Protein AF-A0A2G0E7H8-F1 (afdb_monomer_lite)

Organism: Enterococcus faecium (NCBI:txid1352)

Structure (mmCIF, N/CA/C/O backbone):
data_AF-A0A2G0E7H8-F1
#
_entry.id   AF-A0A2G0E7H8-F1
#
loop_
_atom_site.group_PDB
_atom_site.id
_atom_site.type_symbol
_atom_site.label_atom_id
_atom_site.label_alt_id
_atom_site.label_comp_id
_atom_site.label_asym_id
_atom_site.label_entity_id
_atom_site.label_seq_id
_atom_site.pdbx_PDB_ins_code
_atom_site.Cartn_x
_atom_site.Cartn_y
_atom_site.Cartn_z
_atom_site.occupancy
_atom_site.B_iso_or_equiv
_atom_site.auth_seq_id
_atom_site.auth_comp_id
_atom_site.auth_asym_id
_atom_site.auth_atom_id
_atom_site.pdbx_PDB_model_num
ATOM 1 N N . MET A 1 1 ? 47.948 -1.383 5.927 1.00 37.19 1 MET A N 1
ATOM 2 C CA . MET A 1 1 ? 46.655 -0.670 5.856 1.00 37.19 1 MET A CA 1
ATOM 3 C C . MET A 1 1 ? 45.606 -1.700 5.463 1.00 37.19 1 MET A C 1
ATOM 5 O O . MET A 1 1 ? 45.603 -2.128 4.318 1.00 37.19 1 MET A O 1
ATOM 9 N N . ILE A 1 2 ? 44.829 -2.211 6.418 1.00 35.06 2 ILE A N 1
ATOM 10 C CA . ILE A 1 2 ? 43.788 -3.214 6.150 1.00 35.06 2 ILE A CA 1
ATOM 11 C C . ILE A 1 2 ? 42.484 -2.437 5.964 1.00 35.06 2 ILE A C 1
ATOM 13 O O . ILE A 1 2 ? 42.034 -1.771 6.894 1.00 35.06 2 ILE A O 1
ATOM 17 N N . LYS A 1 3 ? 41.913 -2.461 4.755 1.00 39.84 3 LYS A N 1
ATOM 18 C CA . LYS A 1 3 ? 40.546 -1.985 4.521 1.00 39.84 3 LYS A CA 1
ATOM 19 C C . LYS A 1 3 ? 39.605 -3.080 5.017 1.00 39.84 3 LYS A C 1
ATOM 21 O O . LYS A 1 3 ? 39.455 -4.097 4.351 1.00 39.84 3 LYS A O 1
ATOM 26 N N . GLY A 1 4 ? 39.038 -2.901 6.206 1.00 33.88 4 GLY A N 1
ATOM 27 C CA . GLY A 1 4 ? 37.924 -3.721 6.667 1.00 33.88 4 GLY A CA 1
ATOM 28 C C . GLY A 1 4 ? 36.654 -3.258 5.964 1.00 33.88 4 GLY A C 1
ATOM 29 O O . GLY A 1 4 ? 36.232 -2.120 6.155 1.00 33.88 4 GLY A O 1
ATOM 30 N N . THR A 1 5 ? 36.070 -4.107 5.127 1.00 46.62 5 THR A N 1
ATOM 31 C CA . THR A 1 5 ? 34.716 -3.900 4.613 1.00 46.62 5 THR A CA 1
ATOM 32 C C . THR A 1 5 ? 33.765 -4.208 5.764 1.00 46.62 5 THR A C 1
ATOM 34 O O . THR A 1 5 ? 33.624 -5.361 6.164 1.00 46.62 5 THR A O 1
ATOM 37 N N . ALA A 1 6 ? 33.178 -3.176 6.364 1.00 37.66 6 ALA A N 1
ATOM 38 C CA . ALA A 1 6 ? 32.101 -3.362 7.323 1.00 37.66 6 ALA A CA 1
ATOM 39 C C . ALA A 1 6 ? 30.827 -3.678 6.532 1.00 37.66 6 ALA A C 1
ATOM 41 O O . ALA A 1 6 ? 30.190 -2.776 5.992 1.00 37.66 6 ALA A O 1
ATOM 42 N N . GLU A 1 7 ? 30.463 -4.956 6.443 1.00 43.53 7 GLU A N 1
ATOM 43 C CA . GLU A 1 7 ? 29.083 -5.333 6.145 1.00 43.53 7 GLU A CA 1
ATOM 44 C C . GLU A 1 7 ? 28.250 -4.975 7.375 1.00 43.53 7 GLU A C 1
ATOM 46 O O . GLU A 1 7 ? 28.186 -5.715 8.357 1.00 43.53 7 GLU A O 1
ATOM 51 N N . THR A 1 8 ? 27.662 -3.780 7.364 1.00 36.72 8 THR A N 1
ATOM 52 C CA . THR A 1 8 ? 26.664 -3.436 8.368 1.00 36.72 8 THR A CA 1
ATOM 53 C C . THR A 1 8 ? 25.399 -4.214 8.010 1.00 36.72 8 THR A C 1
ATOM 55 O O . THR A 1 8 ? 24.767 -3.962 6.984 1.00 36.72 8 THR A O 1
ATOM 58 N N . LYS A 1 9 ? 25.038 -5.219 8.815 1.00 35.62 9 LYS A N 1
ATOM 59 C CA . LYS A 1 9 ? 23.675 -5.754 8.785 1.00 35.62 9 LYS A CA 1
ATOM 60 C C . LYS A 1 9 ? 22.775 -4.628 9.276 1.00 35.62 9 LYS A C 1
ATOM 62 O O . LYS A 1 9 ? 22.727 -4.342 10.471 1.00 35.62 9 LYS A O 1
ATOM 67 N N . VAL A 1 10 ? 22.123 -3.938 8.345 1.00 39.44 10 VAL A N 1
ATOM 68 C CA . VAL A 1 10 ? 21.072 -2.986 8.687 1.00 39.44 10 VAL A CA 1
ATOM 69 C C . VAL A 1 10 ? 19.936 -3.811 9.282 1.00 39.44 10 VAL A C 1
ATOM 71 O O . VAL A 1 10 ? 19.206 -4.481 8.560 1.00 39.44 10 VAL A O 1
ATOM 74 N N . ASN A 1 11 ? 19.809 -3.794 10.607 1.00 38.06 11 ASN A N 1
ATOM 75 C CA . ASN A 1 11 ? 18.591 -4.245 11.267 1.00 38.06 11 ASN A CA 1
ATOM 76 C C . ASN A 1 11 ? 17.516 -3.198 10.955 1.00 38.06 11 ASN A C 1
ATOM 78 O O . ASN A 1 11 ? 17.392 -2.197 11.665 1.00 38.06 11 ASN A O 1
ATOM 82 N N . VAL A 1 12 ? 16.810 -3.378 9.838 1.00 44.56 12 VAL A N 1
ATOM 83 C CA . VAL A 1 12 ? 15.629 -2.577 9.513 1.00 44.56 12 VAL A CA 1
ATOM 84 C C . VAL A 1 12 ? 14.572 -2.909 10.561 1.00 44.56 12 VAL A C 1
ATOM 86 O O . VAL A 1 12 ? 14.302 -4.083 10.785 1.00 44.56 12 VAL A O 1
ATOM 89 N N . ARG A 1 13 ? 14.046 -1.882 11.237 1.00 49.66 13 ARG A N 1
ATOM 90 C CA . ARG A 1 13 ? 12.839 -1.986 12.061 1.00 49.66 13 ARG A CA 1
ATOM 91 C C . ARG A 1 13 ? 11.673 -1.509 11.209 1.00 49.66 13 ARG A C 1
ATOM 93 O O . ARG A 1 13 ? 11.564 -0.310 10.953 1.00 49.66 13 ARG A O 1
ATOM 100 N N . TRP A 1 14 ? 10.890 -2.444 10.706 1.00 54.66 14 TRP A N 1
ATOM 101 C CA . TRP A 1 14 ? 9.783 -2.232 9.786 1.00 54.66 14 TRP A CA 1
ATOM 102 C C . TRP A 1 14 ? 8.553 -1.649 10.483 1.00 54.66 14 TRP A C 1
ATOM 104 O O . TRP A 1 14 ? 7.799 -0.921 9.836 1.00 54.66 14 TRP A O 1
ATOM 114 N N . GLY A 1 15 ? 8.375 -1.898 11.788 1.00 67.00 15 GLY A N 1
ATOM 115 C CA . GLY A 1 15 ? 7.164 -1.485 12.505 1.00 67.00 15 GLY A CA 1
ATOM 116 C C . GLY A 1 15 ? 5.893 -1.992 11.809 1.00 67.00 15 GLY A C 1
ATOM 117 O O . GLY A 1 15 ? 5.925 -3.021 11.136 1.00 67.00 15 GLY A O 1
ATOM 118 N N . ASP A 1 16 ? 4.792 -1.245 11.915 1.00 80.31 16 ASP A N 1
ATOM 119 C CA . ASP A 1 16 ? 3.538 -1.584 11.232 1.00 80.31 16 ASP A CA 1
ATOM 120 C C . ASP A 1 16 ? 3.590 -1.134 9.765 1.00 80.31 16 ASP A C 1
ATOM 122 O O . ASP A 1 16 ? 3.204 -0.018 9.405 1.00 80.31 16 ASP A O 1
ATOM 126 N N . THR A 1 17 ? 4.111 -2.009 8.909 1.00 86.38 17 THR A N 1
ATOM 127 C CA . THR A 1 17 ? 4.290 -1.755 7.475 1.00 86.38 17 THR A CA 1
ATOM 128 C C . THR A 1 17 ? 3.751 -2.928 6.673 1.00 86.38 17 THR A C 1
ATOM 130 O O . THR A 1 17 ? 4.143 -4.067 6.906 1.00 86.38 17 THR A O 1
ATOM 133 N N . PHE A 1 18 ? 2.915 -2.678 5.665 1.00 87.19 18 PHE A N 1
ATOM 134 C CA . PHE A 1 18 ? 2.654 -3.703 4.649 1.00 87.19 18 PHE A CA 1
ATOM 135 C C . PHE A 1 18 ? 3.599 -3.524 3.460 1.00 87.19 18 PHE A C 1
ATOM 137 O O . PHE A 1 18 ? 3.805 -2.409 2.970 1.00 87.19 18 PHE A O 1
ATOM 144 N N . LEU A 1 19 ? 4.196 -4.631 3.018 1.00 88.75 19 LEU A N 1
ATOM 145 C CA . LEU A 1 19 ? 5.161 -4.691 1.927 1.00 88.75 19 LEU A CA 1
ATOM 146 C C . LEU A 1 19 ? 4.554 -5.463 0.754 1.00 88.75 19 LEU A C 1
ATOM 148 O O . LEU A 1 19 ? 4.156 -6.623 0.868 1.00 88.75 19 LEU A O 1
ATOM 152 N N . LEU A 1 20 ? 4.545 -4.826 -0.409 1.00 89.75 20 LEU A N 1
ATOM 153 C CA . LEU A 1 20 ? 4.202 -5.465 -1.671 1.00 89.75 20 LEU A CA 1
ATOM 154 C C . LEU A 1 20 ? 5.499 -5.712 -2.433 1.00 89.75 20 LEU A C 1
ATOM 156 O O . LEU A 1 20 ? 6.334 -4.813 -2.544 1.00 89.75 20 LEU A O 1
ATOM 160 N N . LYS A 1 21 ? 5.691 -6.929 -2.944 1.00 89.25 21 LYS A N 1
ATOM 161 C CA . LYS A 1 21 ? 6.880 -7.288 -3.716 1.00 89.25 21 LYS A CA 1
ATOM 162 C C . LYS A 1 21 ? 6.623 -7.231 -5.218 1.00 89.25 21 LYS A C 1
ATOM 164 O O . LYS A 1 21 ? 5.537 -7.550 -5.708 1.00 89.25 21 LYS A O 1
ATOM 169 N N . ALA A 1 22 ? 7.660 -6.838 -5.939 1.00 89.19 22 ALA A N 1
ATOM 170 C CA . ALA A 1 22 ? 7.756 -6.881 -7.386 1.00 89.19 22 ALA A CA 1
ATOM 171 C C . ALA A 1 22 ? 7.900 -8.328 -7.880 1.00 89.19 22 ALA A C 1
ATOM 173 O O . ALA A 1 22 ? 8.166 -9.251 -7.103 1.00 89.19 22 ALA A O 1
ATOM 174 N N . HIS A 1 23 ? 7.775 -8.522 -9.193 1.00 86.12 23 HIS A N 1
ATOM 175 C CA . HIS A 1 23 ? 7.799 -9.843 -9.828 1.00 86.12 23 HIS A CA 1
ATOM 176 C C . HIS A 1 23 ? 9.102 -10.630 -9.575 1.00 86.12 23 HIS A C 1
ATOM 178 O O . HIS A 1 23 ? 9.146 -11.846 -9.748 1.00 86.12 23 HIS A O 1
ATOM 184 N N . ASN A 1 24 ? 10.179 -9.936 -9.201 1.00 85.75 24 ASN A N 1
ATOM 185 C CA . ASN A 1 24 ? 11.512 -10.472 -8.929 1.00 85.75 24 ASN A CA 1
ATOM 186 C C . ASN A 1 24 ? 11.822 -10.592 -7.419 1.00 85.75 24 ASN A C 1
ATOM 188 O O . ASN A 1 24 ? 12.966 -10.849 -7.050 1.00 85.75 24 ASN A O 1
ATOM 192 N N . GLY A 1 25 ? 10.829 -10.384 -6.546 1.00 83.81 25 GLY A N 1
ATOM 193 C CA . GLY A 1 25 ? 10.983 -10.434 -5.088 1.00 83.81 25 GLY A CA 1
ATOM 194 C C . GLY A 1 25 ? 11.555 -9.160 -4.453 1.00 83.81 25 GLY A C 1
ATOM 195 O O . GLY A 1 25 ? 11.695 -9.107 -3.233 1.00 83.81 25 GLY A O 1
ATOM 196 N N . GLN A 1 26 ? 11.863 -8.130 -5.245 1.00 88.06 26 GLN A N 1
ATOM 197 C CA . GLN A 1 26 ? 12.217 -6.796 -4.749 1.00 88.06 26 GLN A CA 1
ATOM 198 C C . GLN A 1 26 ? 10.970 -6.032 -4.283 1.00 88.06 26 GLN A C 1
ATOM 200 O O . GLN A 1 26 ? 9.864 -6.561 -4.296 1.00 88.06 26 GLN A O 1
ATOM 205 N N . SER A 1 27 ? 11.116 -4.781 -3.859 1.00 90.31 27 SER A N 1
ATOM 206 C CA . SER A 1 27 ? 9.990 -3.948 -3.439 1.00 90.31 27 SER A CA 1
ATOM 207 C C . SER A 1 27 ? 9.169 -3.436 -4.623 1.00 90.31 27 SER A C 1
ATOM 209 O O . SER A 1 27 ? 9.700 -2.824 -5.546 1.00 90.31 27 SER A O 1
ATOM 211 N N . ALA A 1 28 ? 7.853 -3.618 -4.542 1.00 91.12 28 ALA A N 1
ATOM 212 C CA . ALA A 1 28 ? 6.856 -2.920 -5.351 1.00 91.12 28 ALA A CA 1
ATOM 213 C C . ALA A 1 28 ? 6.150 -1.798 -4.566 1.00 91.12 28 ALA A C 1
ATOM 215 O O . ALA A 1 28 ? 5.176 -1.228 -5.056 1.00 91.12 28 ALA A O 1
ATOM 216 N N . GLY A 1 29 ? 6.636 -1.486 -3.362 1.00 92.19 29 GLY A N 1
ATOM 217 C CA . GLY A 1 29 ? 6.100 -0.470 -2.462 1.00 92.19 29 GLY A CA 1
ATOM 218 C C . GLY A 1 29 ? 5.989 -0.989 -1.029 1.00 92.19 29 GLY A C 1
ATOM 219 O O . GLY A 1 29 ? 5.487 -2.087 -0.792 1.00 92.19 29 GLY A O 1
ATOM 220 N N . ALA A 1 30 ? 6.437 -0.184 -0.066 1.00 92.38 30 ALA A N 1
ATOM 221 C CA . ALA A 1 30 ? 6.235 -0.437 1.357 1.00 92.38 30 ALA A CA 1
ATOM 222 C C . ALA A 1 30 ? 5.485 0.729 1.997 1.00 92.38 30 ALA A C 1
ATOM 224 O O . ALA A 1 30 ? 5.841 1.890 1.792 1.00 92.38 30 ALA A O 1
ATOM 225 N N . TYR A 1 31 ? 4.466 0.421 2.786 1.00 93.69 31 TYR A N 1
ATOM 226 C CA . TYR A 1 31 ? 3.502 1.397 3.274 1.00 93.69 31 TYR A CA 1
ATOM 227 C C . TYR A 1 31 ? 3.497 1.413 4.795 1.00 93.69 31 TYR A C 1
ATOM 229 O O . TYR A 1 31 ? 2.881 0.564 5.439 1.00 93.69 31 TYR A O 1
ATOM 237 N N . ALA A 1 32 ? 4.225 2.374 5.354 1.00 91.31 32 ALA A N 1
ATOM 238 C CA . ALA A 1 32 ? 4.483 2.458 6.783 1.00 91.31 32 ALA A CA 1
ATOM 239 C C . ALA A 1 32 ? 3.400 3.265 7.501 1.00 91.31 32 ALA A C 1
ATOM 241 O O . ALA A 1 32 ? 3.044 4.369 7.073 1.00 91.31 32 ALA A O 1
ATOM 242 N N . PHE A 1 33 ? 2.912 2.735 8.617 1.00 90.94 33 PHE A N 1
ATOM 243 C CA . PHE A 1 33 ? 1.985 3.422 9.503 1.00 90.94 33 PHE A CA 1
ATOM 244 C C . PHE A 1 33 ? 2.694 4.486 10.348 1.00 90.94 33 PHE A C 1
ATOM 246 O O . PHE A 1 33 ? 3.781 4.280 10.889 1.00 90.94 33 PHE A O 1
ATOM 253 N N . GLN A 1 34 ? 2.048 5.639 10.501 1.00 90.44 34 GLN A N 1
ATOM 254 C CA . GLN A 1 34 ? 2.486 6.718 11.378 1.00 90.44 34 GLN A CA 1
ATOM 255 C C . GLN A 1 34 ? 1.292 7.288 12.141 1.00 90.44 34 GLN A C 1
ATOM 257 O O . GLN A 1 34 ? 0.456 7.996 11.572 1.00 90.44 34 GLN A O 1
ATOM 262 N N . LEU A 1 35 ? 1.226 7.032 13.448 1.00 86.56 35 LEU A N 1
ATOM 263 C CA . LEU A 1 35 ? 0.246 7.678 14.317 1.00 86.56 35 LEU A CA 1
ATOM 264 C C . LEU A 1 35 ? 0.602 9.163 14.479 1.00 86.56 35 LEU A C 1
ATOM 266 O O . LEU A 1 35 ? 1.741 9.499 14.801 1.00 86.56 35 LEU A O 1
ATOM 270 N N . ARG A 1 36 ? -0.364 10.064 14.259 1.00 84.00 36 ARG A N 1
ATOM 271 C CA . ARG A 1 36 ? -0.128 11.516 14.355 1.00 84.00 36 ARG A CA 1
ATOM 272 C C . ARG A 1 36 ? -0.709 12.112 15.628 1.00 84.00 36 ARG A C 1
ATOM 274 O O . ARG A 1 36 ? 0.014 12.749 16.388 1.00 84.00 36 ARG A O 1
ATOM 281 N N . ASN A 1 37 ? -2.010 11.949 15.854 1.00 78.50 37 ASN A N 1
ATOM 282 C CA . ASN A 1 37 ? -2.685 12.431 17.058 1.00 78.50 37 ASN A CA 1
ATOM 283 C C . ASN A 1 37 ? -4.032 11.735 17.256 1.00 78.50 37 ASN A C 1
ATOM 285 O O . ASN A 1 37 ? -4.773 11.590 16.295 1.00 78.50 37 ASN A O 1
ATOM 289 N N . GLY A 1 38 ? -4.375 11.367 18.496 1.00 71.00 38 GLY A N 1
ATOM 290 C CA . GLY A 1 38 ? -5.698 10.851 18.882 1.00 71.00 38 GLY A CA 1
ATOM 291 C C . GLY A 1 38 ? -6.229 9.745 17.962 1.00 71.00 38 GLY A C 1
ATOM 292 O O . GLY A 1 38 ? -5.922 8.578 18.170 1.00 71.00 38 GLY A O 1
ATOM 293 N N . ASN A 1 39 ? -6.995 10.147 16.939 1.00 78.56 39 ASN A N 1
ATOM 294 C CA . ASN A 1 39 ? -7.651 9.266 15.970 1.00 78.56 39 ASN A CA 1
ATOM 295 C C . ASN A 1 39 ? -7.122 9.373 14.524 1.00 78.56 39 ASN A C 1
ATOM 297 O O . ASN A 1 39 ? -7.651 8.696 13.641 1.00 78.56 39 ASN A O 1
ATOM 301 N N . ASN A 1 40 ? -6.129 10.223 14.253 1.00 84.69 40 ASN A N 1
ATOM 302 C CA . ASN A 1 40 ? -5.555 10.377 12.919 1.00 84.69 40 ASN A CA 1
ATOM 303 C C . ASN A 1 40 ? -4.209 9.673 12.825 1.00 84.69 40 ASN A C 1
ATOM 305 O O . ASN A 1 40 ? -3.302 9.876 13.646 1.00 84.69 40 ASN A O 1
ATOM 309 N N . ALA A 1 41 ? -4.063 8.923 11.747 1.00 92.12 41 ALA A N 1
ATOM 310 C CA . ALA A 1 41 ? -2.821 8.307 11.352 1.00 92.12 41 ALA A CA 1
ATOM 311 C C . ALA A 1 41 ? -2.543 8.591 9.878 1.00 92.12 41 ALA A C 1
ATOM 313 O O . ALA A 1 41 ? -3.327 9.225 9.170 1.00 92.12 41 ALA A O 1
ATOM 314 N N . ARG A 1 42 ? -1.382 8.148 9.424 1.00 94.81 42 ARG A N 1
ATOM 315 C CA . ARG A 1 42 ? -0.937 8.298 8.052 1.00 94.81 42 ARG A CA 1
ATOM 316 C C . ARG A 1 42 ? -0.291 7.012 7.587 1.00 94.81 42 ARG A C 1
ATOM 318 O O . ARG A 1 42 ? 0.402 6.352 8.352 1.00 94.81 42 ARG A O 1
ATOM 325 N N . ILE A 1 43 ? -0.500 6.702 6.320 1.00 95.06 43 ILE A N 1
ATOM 326 C CA . ILE A 1 43 ? 0.238 5.676 5.600 1.00 95.06 43 ILE A CA 1
ATOM 327 C C . ILE A 1 43 ? 1.245 6.405 4.722 1.00 95.06 43 ILE A C 1
ATOM 329 O O . ILE A 1 43 ? 0.855 7.292 3.964 1.00 95.06 43 ILE A O 1
ATOM 333 N N . VAL A 1 44 ? 2.527 6.075 4.828 1.00 95.00 44 VAL A N 1
ATOM 334 C CA . VAL A 1 44 ? 3.592 6.690 4.026 1.00 95.00 44 VAL A CA 1
ATOM 335 C C . VAL A 1 44 ? 4.153 5.652 3.071 1.00 95.00 44 VAL A C 1
ATOM 337 O O . VAL A 1 44 ? 4.608 4.597 3.509 1.00 95.00 44 VAL A O 1
ATOM 340 N N . ALA A 1 45 ? 4.132 5.955 1.773 1.00 94.88 45 ALA A N 1
ATOM 341 C CA . ALA A 1 45 ? 4.767 5.109 0.776 1.00 94.88 45 ALA A CA 1
ATOM 342 C C . ALA A 1 45 ? 6.285 5.300 0.835 1.00 94.88 45 ALA A C 1
ATOM 344 O O . ALA A 1 45 ? 6.803 6.417 0.854 1.00 94.88 45 ALA A O 1
ATOM 345 N N . THR A 1 46 ? 7.008 4.193 0.868 1.00 91.88 46 THR A N 1
ATOM 346 C CA . THR A 1 46 ? 8.460 4.149 0.989 1.00 91.88 46 THR A CA 1
ATOM 347 C C . THR A 1 46 ? 9.035 3.077 0.074 1.00 91.88 46 THR A C 1
ATOM 349 O O . THR A 1 46 ? 8.321 2.237 -0.479 1.00 91.88 46 THR A O 1
ATOM 352 N N . ARG A 1 47 ? 10.361 3.107 -0.078 1.00 89.31 47 ARG A N 1
ATOM 353 C CA . ARG A 1 47 ? 11.105 2.134 -0.877 1.00 89.31 47 ARG A CA 1
ATOM 354 C C . ARG A 1 47 ? 11.009 0.720 -0.309 1.00 89.31 47 ARG A C 1
ATOM 356 O O . ARG A 1 47 ? 10.964 -0.219 -1.086 1.00 89.31 47 ARG A O 1
ATOM 363 N N . GLY A 1 48 ? 10.949 0.557 1.010 1.00 87.06 48 GLY A N 1
ATOM 364 C CA . GLY A 1 48 ? 11.000 -0.757 1.645 1.00 87.06 48 GLY A CA 1
ATOM 365 C C . GLY A 1 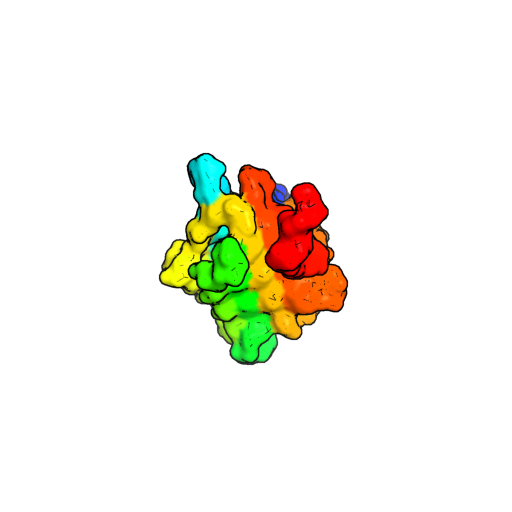48 ? 12.348 -1.443 1.434 1.00 87.06 48 GLY A C 1
ATOM 366 O O . GLY A 1 48 ? 13.371 -0.919 1.874 1.00 87.06 48 GLY A O 1
ATOM 367 N N . LEU A 1 49 ? 12.344 -2.616 0.786 1.00 85.69 49 LEU A N 1
ATOM 368 C CA . LEU A 1 49 ? 13.564 -3.377 0.491 1.00 85.69 49 LEU A CA 1
ATOM 369 C C . LEU A 1 49 ? 14.521 -2.540 -0.375 1.00 85.69 49 LEU A C 1
ATOM 371 O O . LEU A 1 49 ? 14.092 -1.660 -1.124 1.00 85.69 49 LEU A O 1
ATOM 375 N N . ASP A 1 50 ? 15.826 -2.820 -0.311 1.00 85.88 50 ASP A N 1
ATOM 376 C CA . ASP A 1 50 ? 16.793 -2.164 -1.197 1.00 85.88 50 ASP A CA 1
ATOM 377 C C . ASP A 1 50 ? 16.530 -2.599 -2.649 1.00 85.88 50 ASP A C 1
ATOM 379 O O . ASP A 1 50 ? 16.826 -3.720 -3.049 1.00 85.88 50 ASP A O 1
ATOM 383 N N . SER A 1 51 ? 15.833 -1.749 -3.407 1.00 88.56 51 SER A N 1
ATOM 384 C CA . SER A 1 51 ? 15.263 -2.072 -4.726 1.00 88.56 51 SER A CA 1
ATOM 385 C C . SER A 1 51 ? 15.395 -0.894 -5.693 1.00 88.56 51 SER A C 1
ATOM 387 O O . SER A 1 51 ? 15.173 0.241 -5.273 1.00 88.56 51 SER A O 1
ATOM 389 N N . PRO A 1 52 ? 15.800 -1.089 -6.953 1.00 92.12 52 PRO A N 1
ATOM 390 C CA . PRO A 1 52 ? 15.971 0.002 -7.914 1.00 92.12 52 PRO A CA 1
ATOM 391 C C . PRO A 1 52 ? 14.693 0.848 -8.053 1.00 92.12 52 PRO A C 1
ATOM 393 O O . PRO A 1 52 ? 13.579 0.334 -8.015 1.00 92.12 52 PRO A O 1
ATOM 396 N N . LEU A 1 53 ? 14.854 2.170 -8.150 1.00 94.56 53 LEU A N 1
ATOM 397 C CA . LEU A 1 53 ? 13.728 3.118 -8.183 1.00 94.56 53 LEU A CA 1
ATOM 398 C C . LEU A 1 53 ? 13.152 3.305 -9.595 1.00 94.56 53 LEU A C 1
ATOM 400 O O . LEU A 1 53 ? 12.000 3.709 -9.750 1.00 94.56 53 LEU A O 1
ATOM 404 N N . ASP A 1 54 ? 13.956 3.034 -10.614 1.00 95.31 54 ASP A N 1
ATOM 405 C CA . ASP A 1 54 ? 13.694 3.256 -12.035 1.00 95.31 54 ASP A CA 1
ATOM 406 C C . ASP A 1 54 ? 13.327 1.977 -12.800 1.00 95.31 54 ASP A C 1
ATOM 408 O O . ASP A 1 54 ? 12.952 2.048 -13.970 1.00 95.31 54 ASP A O 1
ATOM 412 N N . GLU A 1 55 ? 13.355 0.823 -12.136 1.00 90.94 55 GLU A N 1
ATOM 413 C CA . GLU A 1 55 ? 12.870 -0.431 -12.699 1.00 90.94 55 GLU A CA 1
ATOM 414 C C . GLU A 1 55 ? 11.368 -0.601 -12.483 1.00 90.94 55 GLU A C 1
ATOM 416 O O . GLU A 1 55 ? 10.786 -0.124 -11.503 1.00 90.94 55 GLU A O 1
ATOM 421 N N . ARG A 1 56 ? 10.738 -1.292 -13.434 1.00 93.44 56 ARG A N 1
ATOM 422 C CA . ARG A 1 56 ? 9.321 -1.643 -13.367 1.00 93.44 56 ARG A CA 1
ATOM 423 C C . ARG A 1 56 ? 9.066 -2.754 -12.356 1.00 93.44 56 ARG A C 1
ATOM 425 O O . ARG A 1 56 ? 9.895 -3.639 -12.181 1.00 93.44 56 ARG A O 1
ATOM 432 N N . ILE A 1 57 ? 7.891 -2.725 -11.738 1.00 92.19 57 ILE A N 1
ATOM 433 C CA . ILE A 1 57 ? 7.528 -3.660 -10.665 1.00 92.19 57 ILE A CA 1
ATOM 434 C C . ILE A 1 57 ? 6.911 -4.976 -11.169 1.00 92.19 57 ILE A C 1
ATOM 436 O O . ILE A 1 57 ? 6.962 -5.983 -10.463 1.00 92.19 57 ILE A O 1
ATOM 440 N N . GLY A 1 58 ? 6.338 -4.984 -12.376 1.00 90.69 58 GLY A N 1
ATOM 441 C CA . GLY A 1 58 ? 5.654 -6.127 -12.984 1.00 90.69 58 GLY A CA 1
ATOM 442 C C . GLY A 1 58 ? 6.191 -6.484 -14.371 1.00 90.69 58 GLY A C 1
ATOM 443 O O . GLY A 1 58 ? 6.887 -5.696 -15.014 1.00 90.69 58 GLY A O 1
ATOM 444 N N . LEU A 1 59 ? 5.859 -7.692 -14.836 1.00 89.62 59 LEU A N 1
ATOM 445 C CA . LEU A 1 59 ? 6.222 -8.172 -16.177 1.00 89.62 59 LEU A CA 1
ATOM 446 C C . LEU A 1 59 ? 5.222 -7.725 -17.250 1.00 89.62 59 LEU A C 1
ATOM 448 O O . LEU A 1 59 ? 5.601 -7.555 -18.408 1.00 89.62 59 LEU A O 1
ATOM 452 N N . GLU A 1 60 ? 3.963 -7.527 -16.859 1.00 91.19 60 GLU A N 1
ATOM 453 C CA . GLU A 1 60 ? 2.878 -7.096 -17.735 1.00 91.19 60 GLU A CA 1
ATOM 454 C C . GLU A 1 60 ? 2.442 -5.658 -17.431 1.00 91.19 60 GLU A C 1
ATOM 456 O O . GLU A 1 60 ? 2.542 -5.175 -16.305 1.00 91.19 60 GLU A O 1
ATOM 461 N N . ASP A 1 61 ? 1.879 -4.979 -18.430 1.00 91.94 61 ASP A N 1
ATOM 462 C CA . ASP A 1 61 ? 1.407 -3.594 -18.300 1.00 91.94 61 ASP A CA 1
ATOM 463 C C . ASP A 1 61 ? 0.048 -3.463 -17.583 1.00 91.94 61 ASP A C 1
ATOM 465 O O . ASP A 1 61 ? -0.390 -2.337 -17.316 1.00 91.94 61 ASP A O 1
ATOM 469 N N . SER A 1 62 ? -0.629 -4.586 -17.316 1.00 93.00 62 SER A N 1
ATOM 470 C CA . SER A 1 62 ? -1.933 -4.659 -16.647 1.00 93.00 62 SER A CA 1
ATOM 471 C C . SER A 1 62 ? -1.833 -4.292 -15.153 1.00 93.00 62 SER A C 1
ATOM 473 O O . SER A 1 62 ? -0.759 -3.939 -14.657 1.00 93.00 62 SER A O 1
ATOM 475 N N . LEU A 1 63 ? -2.964 -4.296 -14.435 1.00 93.69 63 LEU A N 1
ATOM 476 C CA . LEU A 1 63 ? -3.004 -3.994 -12.999 1.00 93.69 63 LEU A CA 1
ATOM 477 C C . LEU A 1 63 ? -2.048 -4.923 -12.241 1.00 93.69 63 LEU A C 1
ATOM 479 O O . LEU A 1 63 ? -2.176 -6.141 -12.334 1.00 93.69 63 LEU A O 1
ATOM 483 N N . TYR A 1 64 ? -1.112 -4.340 -11.491 1.00 93.88 64 TYR A N 1
ATOM 484 C CA . TYR A 1 64 ? -0.180 -5.091 -10.655 1.00 93.88 64 TYR A CA 1
ATOM 485 C C . TYR A 1 64 ? -0.740 -5.244 -9.246 1.00 93.88 64 TYR A C 1
ATOM 487 O O . TYR A 1 64 ? -0.916 -6.363 -8.777 1.00 93.88 64 TYR A O 1
ATOM 495 N N . TYR A 1 65 ? -1.128 -4.132 -8.620 1.00 94.31 65 TYR A N 1
ATOM 496 C CA . TYR A 1 65 ? -1.982 -4.132 -7.436 1.00 94.31 65 TYR A CA 1
ATOM 497 C C . TYR A 1 65 ? -2.811 -2.850 -7.343 1.00 94.31 65 TYR A C 1
ATOM 499 O O . TYR A 1 65 ? -2.508 -1.843 -7.988 1.00 94.31 65 TYR A O 1
ATOM 507 N N . SER A 1 66 ? -3.829 -2.871 -6.489 1.00 95.31 66 SER A N 1
ATOM 508 C CA . SER A 1 66 ? -4.547 -1.678 -6.051 1.00 95.31 66 SER A CA 1
ATOM 509 C C . SER A 1 66 ? -4.659 -1.610 -4.534 1.00 95.31 66 SER A C 1
ATOM 511 O O . SER A 1 66 ? -4.748 -2.643 -3.873 1.00 95.31 66 SER A O 1
ATOM 513 N N . ILE A 1 67 ? -4.705 -0.390 -4.000 1.00 95.88 67 ILE A N 1
ATOM 514 C CA . ILE A 1 67 ? -4.956 -0.097 -2.587 1.00 95.88 67 ILE A CA 1
ATOM 515 C C . ILE A 1 67 ? -6.234 0.729 -2.496 1.00 95.88 67 ILE A C 1
ATOM 517 O O . ILE A 1 67 ? -6.305 1.850 -3.002 1.00 95.88 67 ILE A O 1
ATOM 521 N N . GLU A 1 68 ? -7.229 0.182 -1.818 1.00 95.88 68 GLU A N 1
ATOM 522 C CA . GLU A 1 68 ? -8.487 0.838 -1.500 1.00 95.88 68 GLU A CA 1
ATOM 523 C C . GLU A 1 68 ? -8.562 1.102 0.004 1.00 95.88 68 GLU A C 1
ATOM 525 O O . GLU A 1 68 ? -8.193 0.251 0.811 1.00 95.88 68 GLU A O 1
ATOM 530 N N . VAL A 1 69 ? -9.058 2.279 0.386 1.00 96.31 69 VAL A N 1
ATOM 531 C CA . VAL A 1 69 ? -9.393 2.582 1.781 1.00 96.31 69 VAL A CA 1
ATOM 532 C C . VAL A 1 69 ? -10.887 2.823 1.895 1.00 96.31 69 VAL A C 1
ATOM 534 O O . VAL A 1 69 ? -11.434 3.726 1.255 1.00 96.31 69 VAL A O 1
ATOM 537 N N . LEU A 1 70 ? -11.534 2.039 2.750 1.00 95.94 70 LEU A N 1
ATOM 538 C CA . LEU A 1 70 ? -12.935 2.175 3.105 1.00 95.94 70 LEU A CA 1
ATOM 539 C C . LEU A 1 70 ? -13.054 2.871 4.460 1.00 95.94 70 LEU A C 1
ATOM 541 O O . LEU A 1 70 ? -12.462 2.440 5.449 1.00 95.94 70 LEU A O 1
ATOM 545 N N . ARG A 1 71 ? -13.871 3.922 4.509 1.00 94.44 71 ARG A N 1
ATOM 546 C CA . ARG A 1 71 ? -14.235 4.638 5.732 1.00 94.44 71 ARG A CA 1
ATOM 547 C C . ARG A 1 71 ? -15.735 4.565 5.922 1.00 94.44 71 ARG A C 1
ATOM 549 O O . ARG A 1 71 ? -16.478 5.107 5.103 1.00 94.44 71 ARG A O 1
ATOM 556 N N . ASN A 1 72 ? -16.178 3.938 7.011 1.00 90.31 72 ASN A N 1
ATOM 557 C CA . ASN A 1 72 ? -17.602 3.701 7.274 1.00 90.31 72 ASN A CA 1
ATOM 558 C C . ASN A 1 72 ? -18.301 3.084 6.043 1.00 90.31 72 ASN A C 1
ATOM 560 O O . ASN A 1 72 ? -19.287 3.627 5.545 1.00 90.31 72 ASN A O 1
ATOM 564 N N . ASP A 1 73 ? -17.699 2.021 5.497 1.00 86.50 73 ASP A N 1
ATOM 565 C CA . ASP A 1 73 ? -18.178 1.257 4.332 1.00 86.50 73 ASP A CA 1
ATOM 566 C C . ASP A 1 73 ? -18.302 2.048 3.017 1.00 86.50 73 ASP A C 1
ATOM 568 O O . ASP A 1 73 ? -18.967 1.623 2.073 1.00 86.50 73 ASP A O 1
ATOM 572 N N . ARG A 1 74 ? -17.648 3.210 2.924 1.00 91.62 74 ARG A N 1
ATOM 573 C CA . ARG A 1 74 ? -17.563 4.012 1.698 1.00 91.62 74 ARG A CA 1
ATOM 574 C C . ARG A 1 74 ? -16.120 4.137 1.247 1.00 91.62 74 ARG A C 1
ATOM 576 O O . ARG A 1 74 ?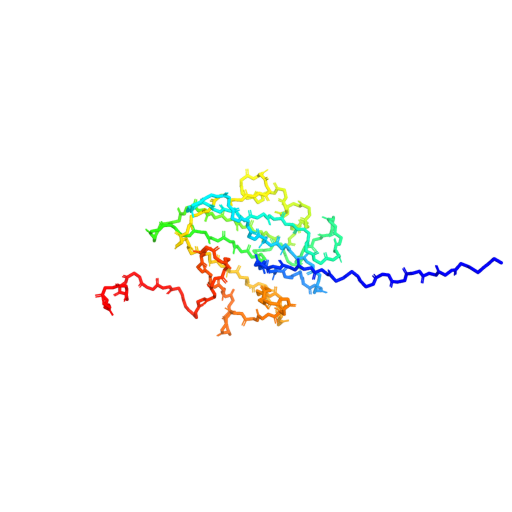 -15.242 4.382 2.072 1.00 91.62 74 ARG A O 1
ATOM 583 N N . GLN A 1 75 ? -15.887 4.040 -0.059 1.00 95.38 75 GLN A N 1
ATOM 584 C CA . GLN A 1 75 ? -14.567 4.280 -0.635 1.00 95.38 75 GLN A CA 1
ATOM 585 C C . GLN A 1 75 ? -14.133 5.724 -0.352 1.00 95.38 75 GLN A C 1
ATOM 587 O O . GLN A 1 75 ? -14.737 6.682 -0.834 1.00 95.38 75 GLN A O 1
ATOM 592 N N . ALA A 1 76 ? -13.095 5.865 0.467 1.00 95.94 76 ALA A N 1
ATOM 593 C CA . ALA A 1 76 ? -12.472 7.139 0.803 1.00 95.94 76 ALA A CA 1
ATOM 594 C C . ALA A 1 76 ? -11.248 7.417 -0.076 1.00 95.94 76 ALA A C 1
ATOM 596 O O . ALA A 1 76 ? -10.890 8.575 -0.293 1.00 95.94 76 ALA A O 1
ATOM 597 N N . TYR A 1 77 ? -10.601 6.359 -0.565 1.00 97.50 77 TYR A N 1
ATOM 598 C CA . TYR A 1 77 ? -9.423 6.443 -1.414 1.00 97.50 77 TYR A CA 1
ATOM 599 C C . TYR A 1 77 ? -9.278 5.182 -2.264 1.00 97.50 77 TYR A C 1
ATOM 601 O O . TYR A 1 77 ? -9.608 4.086 -1.810 1.00 97.50 77 TYR A O 1
ATOM 609 N N . TYR A 1 78 ? -8.740 5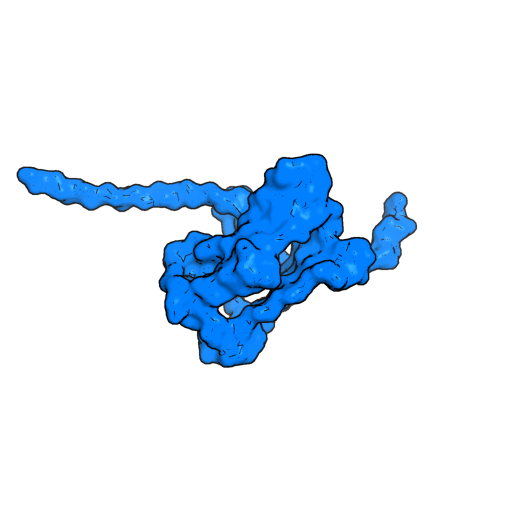.348 -3.470 1.00 97.06 78 TYR A N 1
ATOM 610 C CA . TYR A 1 78 ? -8.390 4.257 -4.366 1.00 97.06 78 TYR A CA 1
ATOM 611 C C . TYR A 1 78 ? -7.122 4.598 -5.148 1.00 97.06 78 TYR A C 1
ATOM 613 O O . TYR A 1 78 ? -6.956 5.728 -5.611 1.00 97.06 78 TYR A O 1
ATOM 621 N N . HIS A 1 79 ? -6.226 3.626 -5.285 1.00 96.50 79 HIS A N 1
ATOM 622 C CA . HIS A 1 79 ? -4.969 3.775 -6.004 1.00 96.50 79 HIS A CA 1
ATOM 623 C C . HIS A 1 79 ? -4.619 2.506 -6.754 1.00 96.50 79 HIS A C 1
ATOM 625 O O . HIS A 1 79 ? -4.409 1.465 -6.139 1.00 96.50 79 HIS A O 1
ATOM 631 N N . GLU A 1 80 ? -4.520 2.618 -8.071 1.00 96.06 80 GLU A N 1
ATOM 632 C CA . GLU A 1 80 ? -4.066 1.542 -8.943 1.00 96.06 80 GLU A CA 1
ATOM 633 C C . GLU A 1 80 ? -2.607 1.733 -9.311 1.00 96.06 80 GLU A C 1
ATOM 635 O O . GLU A 1 80 ? -2.164 2.839 -9.637 1.00 96.06 80 GLU A O 1
ATOM 640 N N . VAL A 1 81 ? -1.885 0.621 -9.339 1.00 96.25 81 VAL A N 1
ATOM 641 C CA . VAL A 1 81 ? -0.507 0.574 -9.796 1.00 96.25 81 VAL A CA 1
ATOM 642 C C . VAL A 1 81 ? -0.404 -0.447 -10.931 1.00 96.25 81 VAL A C 1
ATOM 644 O O . VAL A 1 81 ? -0.577 -1.645 -10.697 1.00 96.25 81 VAL A O 1
ATOM 647 N N . PRO A 1 82 ? -0.140 -0.012 -12.178 1.00 95.94 82 PRO A N 1
ATOM 648 C CA . PRO A 1 82 ? 0.096 -0.929 -13.289 1.00 95.94 82 PRO A CA 1
ATOM 649 C C . PRO A 1 82 ? 1.503 -1.537 -13.205 1.00 95.94 82 PRO A C 1
ATOM 651 O O . PRO A 1 82 ? 2.428 -0.890 -12.716 1.00 95.94 82 PRO A O 1
ATOM 654 N N . GLY A 1 83 ? 1.713 -2.733 -13.758 1.00 93.94 83 GLY A N 1
ATOM 655 C CA . GLY A 1 83 ? 3.007 -3.430 -13.651 1.00 93.94 83 GLY A CA 1
ATOM 656 C C . GLY A 1 83 ? 4.164 -2.711 -14.342 1.00 93.94 83 GLY A C 1
ATOM 657 O O . GLY A 1 83 ? 5.311 -2.816 -13.911 1.00 93.94 83 GLY A O 1
ATOM 658 N N . ARG A 1 84 ? 3.871 -1.872 -15.343 1.00 95.56 84 ARG A N 1
ATOM 659 C CA . ARG A 1 84 ? 4.870 -0.996 -15.978 1.00 95.56 84 ARG A CA 1
ATOM 660 C C . ARG A 1 84 ? 5.378 0.142 -15.089 1.00 95.56 84 ARG A C 1
ATOM 662 O O . ARG A 1 84 ? 6.344 0.792 -15.488 1.00 95.56 84 ARG A O 1
ATOM 669 N N . ALA A 1 85 ? 4.709 0.436 -13.971 1.00 96.62 85 ALA A N 1
ATOM 670 C CA . ALA A 1 85 ? 5.102 1.514 -13.074 1.00 96.62 85 ALA A CA 1
ATOM 671 C C . ALA A 1 85 ? 6.455 1.214 -12.430 1.00 96.62 85 ALA A C 1
ATOM 673 O O . ALA A 1 85 ? 6.761 0.061 -12.121 1.00 96.62 85 ALA A O 1
ATOM 674 N N . THR A 1 86 ? 7.249 2.258 -12.206 1.00 96.75 86 THR A N 1
ATOM 675 C CA . THR A 1 86 ? 8.492 2.138 -11.443 1.00 96.75 86 THR A CA 1
ATOM 676 C C . THR A 1 86 ? 8.251 2.334 -9.951 1.00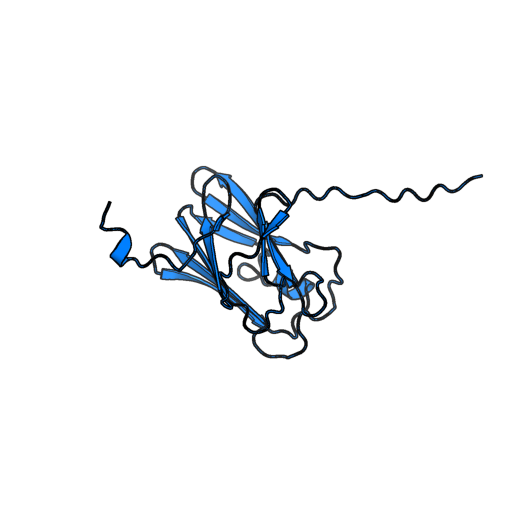 96.75 86 THR A C 1
ATOM 678 O O . THR A 1 86 ? 7.286 2.994 -9.555 1.00 96.75 86 THR A O 1
ATOM 681 N N . LEU A 1 87 ? 9.148 1.830 -9.100 1.00 94.88 87 LEU A N 1
ATOM 682 C CA . LEU A 1 87 ? 9.043 2.041 -7.651 1.00 94.88 87 LEU A CA 1
ATOM 683 C C . LEU A 1 87 ? 9.054 3.539 -7.281 1.00 94.88 87 LEU A C 1
ATOM 685 O O . LEU A 1 87 ? 8.347 3.964 -6.368 1.00 94.88 87 LEU A O 1
ATOM 689 N N . GLN A 1 88 ? 9.782 4.372 -8.032 1.00 96.81 88 GLN A N 1
ATOM 690 C CA . GLN A 1 88 ? 9.734 5.826 -7.874 1.00 96.81 88 GLN A CA 1
ATOM 691 C C . GLN A 1 88 ? 8.328 6.385 -8.112 1.00 96.81 88 GLN A C 1
ATOM 693 O O . GLN A 1 88 ? 7.885 7.238 -7.345 1.00 96.81 88 GLN A O 1
ATOM 698 N N . GLN A 1 89 ? 7.642 5.924 -9.164 1.00 97.19 89 GLN A N 1
ATOM 699 C CA . GLN A 1 89 ? 6.282 6.357 -9.496 1.00 97.19 89 GLN A CA 1
ATOM 700 C C . GLN A 1 89 ? 5.273 5.872 -8.459 1.00 97.19 89 GLN A C 1
ATOM 702 O O . GLN A 1 89 ? 4.410 6.647 -8.055 1.00 97.19 89 GLN A O 1
ATOM 707 N N . VAL A 1 90 ? 5.406 4.631 -7.986 1.00 95.81 90 VAL A N 1
ATOM 708 C CA . VAL A 1 90 ? 4.595 4.095 -6.883 1.00 95.81 90 VAL A CA 1
ATOM 709 C C . VAL A 1 90 ? 4.646 5.028 -5.676 1.00 95.81 90 VAL A C 1
ATOM 711 O O . VAL A 1 90 ? 3.612 5.454 -5.166 1.00 95.81 90 VAL A O 1
ATOM 714 N N . ILE A 1 91 ? 5.855 5.394 -5.244 1.00 95.88 91 ILE A N 1
ATOM 715 C CA . ILE A 1 91 ? 6.044 6.234 -4.060 1.00 95.88 91 ILE A CA 1
ATOM 716 C C . ILE A 1 91 ? 5.487 7.639 -4.292 1.00 95.88 91 ILE A C 1
ATOM 718 O O . ILE A 1 91 ? 4.788 8.164 -3.433 1.00 95.88 91 ILE A O 1
ATOM 722 N N . THR A 1 92 ? 5.783 8.268 -5.431 1.00 96.38 92 THR A N 1
ATOM 723 C CA . THR A 1 92 ? 5.429 9.681 -5.639 1.00 96.38 92 THR A CA 1
ATOM 724 C C . THR A 1 92 ? 3.969 9.899 -5.979 1.00 96.38 92 THR A C 1
ATOM 726 O O . THR A 1 92 ? 3.472 10.992 -5.741 1.00 96.38 92 THR A O 1
ATOM 729 N N . THR A 1 93 ? 3.272 8.902 -6.525 1.00 96.50 93 THR A N 1
ATOM 730 C CA . THR A 1 93 ? 1.852 9.031 -6.893 1.00 96.50 93 THR A CA 1
ATOM 731 C C . THR A 1 93 ? 0.902 8.640 -5.763 1.00 96.50 93 THR A C 1
ATOM 733 O O . THR A 1 93 ? -0.262 9.051 -5.779 1.00 96.50 93 THR A O 1
ATOM 736 N N . PHE A 1 94 ? 1.387 7.923 -4.745 1.00 97.69 94 PHE A N 1
ATOM 737 C CA . PHE A 1 94 ? 0.579 7.530 -3.597 1.00 97.69 94 PHE A CA 1
ATOM 738 C C . PHE A 1 94 ? -0.010 8.737 -2.850 1.00 97.69 94 PHE A C 1
ATOM 740 O O . PHE A 1 94 ? 0.615 9.793 -2.716 1.00 97.69 94 PHE A O 1
ATOM 747 N N . GLY A 1 95 ? -1.235 8.578 -2.351 1.00 96.00 95 GLY A N 1
ATOM 748 C CA . GLY A 1 95 ? -1.954 9.608 -1.613 1.00 96.00 95 GLY A CA 1
ATOM 749 C C . GLY A 1 95 ? -2.275 10.839 -2.454 1.00 96.00 95 GLY A C 1
ATOM 750 O O . GLY A 1 95 ? -2.139 11.960 -1.968 1.00 96.00 95 GLY A O 1
ATOM 751 N N . ASN A 1 96 ? -2.663 10.636 -3.717 1.00 94.81 96 ASN A N 1
ATOM 752 C CA . ASN A 1 96 ? -2.907 11.697 -4.702 1.00 94.81 96 ASN A CA 1
ATOM 753 C C . ASN A 1 96 ? -1.666 12.563 -4.982 1.00 94.81 96 ASN A C 1
ATOM 755 O O . ASN A 1 96 ? -1.770 13.782 -5.107 1.00 94.81 96 ASN A O 1
ATOM 759 N N . GLY A 1 97 ? -0.487 11.942 -5.056 1.00 95.44 97 GLY A N 1
ATOM 760 C CA . GLY A 1 97 ? 0.767 12.643 -5.348 1.00 95.44 97 GLY A CA 1
ATOM 761 C C . GLY A 1 97 ? 1.536 13.157 -4.124 1.00 95.44 97 GLY A C 1
ATOM 762 O O . GLY A 1 97 ? 2.552 13.830 -4.279 1.00 95.44 97 GLY A O 1
ATOM 763 N N . ASN A 1 98 ? 1.060 12.881 -2.905 1.00 94.94 98 ASN A N 1
ATOM 764 C CA . ASN A 1 98 ? 1.682 13.371 -1.670 1.00 94.94 98 ASN A CA 1
ATOM 765 C C . ASN A 1 98 ? 2.790 12.452 -1.133 1.00 94.94 98 ASN A C 1
ATOM 767 O O . ASN A 1 98 ? 3.537 12.845 -0.236 1.00 94.94 98 ASN A O 1
ATOM 771 N N . GLY A 1 99 ? 2.859 11.210 -1.617 1.00 94.12 99 GLY A N 1
ATOM 772 C CA . GLY A 1 99 ? 3.683 10.145 -1.037 1.00 94.12 99 GLY A CA 1
ATOM 773 C C . GLY A 1 99 ? 3.156 9.611 0.297 1.00 94.12 99 GLY A C 1
ATOM 774 O O . GLY A 1 99 ? 3.775 8.751 0.923 1.00 94.12 99 GLY A O 1
ATOM 775 N N . TYR A 1 100 ? 1.999 10.100 0.744 1.00 95.44 100 TYR A N 1
ATOM 776 C CA . TYR A 1 100 ? 1.334 9.652 1.955 1.00 95.44 100 TYR A CA 1
ATOM 777 C C . TYR A 1 100 ? -0.178 9.852 1.876 1.00 95.44 100 TYR A C 1
ATOM 779 O O . TYR A 1 100 ? -0.659 10.760 1.202 1.00 95.44 100 TYR A O 1
ATOM 787 N N . LEU A 1 101 ? -0.921 9.066 2.648 1.00 96.56 101 LEU A N 1
ATOM 788 C CA . LEU A 1 101 ? -2.373 9.140 2.771 1.00 96.56 101 LEU A CA 1
ATOM 789 C C . LEU A 1 101 ? -2.765 9.298 4.242 1.00 96.56 101 LEU A C 1
ATOM 791 O O . LEU A 1 101 ? -2.349 8.497 5.076 1.00 96.56 101 LEU A O 1
ATOM 795 N N . ASP A 1 102 ? -3.570 10.311 4.563 1.00 95.69 102 ASP A N 1
ATOM 796 C CA . ASP A 1 102 ? -4.154 10.451 5.900 1.00 95.69 102 ASP A CA 1
ATOM 797 C C . ASP A 1 102 ? -5.337 9.481 6.074 1.00 95.69 102 ASP A C 1
ATOM 799 O O . ASP A 1 102 ? -6.262 9.445 5.257 1.00 95.69 102 ASP A O 1
ATOM 803 N N . VAL A 1 103 ? -5.313 8.713 7.162 1.00 94.88 103 VAL A N 1
ATOM 804 C CA . VAL A 1 103 ? -6.300 7.680 7.505 1.00 94.88 103 VAL A CA 1
ATOM 805 C C . VAL A 1 103 ? -6.827 7.873 8.928 1.00 94.88 103 VAL A C 1
ATOM 807 O O . VAL A 1 103 ? -6.222 8.561 9.755 1.00 94.88 103 VAL A O 1
ATOM 810 N N . GLN A 1 104 ? -7.978 7.276 9.211 1.00 94.69 104 GLN A N 1
ATOM 811 C CA . GLN A 1 104 ? -8.629 7.292 10.518 1.00 94.69 104 GLN A CA 1
ATOM 812 C C . GLN A 1 104 ? -8.583 5.904 11.149 1.00 94.69 104 GLN A C 1
ATOM 814 O O . GLN A 1 104 ? -8.583 4.888 10.454 1.00 94.69 104 GLN A O 1
ATOM 819 N N . LEU A 1 105 ? -8.576 5.860 12.482 1.00 91.62 105 LEU A N 1
ATOM 820 C CA . LEU A 1 105 ? -8.783 4.603 13.197 1.00 91.62 105 LEU A CA 1
ATOM 821 C C . LEU A 1 105 ? -10.119 3.977 12.773 1.00 91.62 105 LEU A C 1
ATOM 823 O O . LEU A 1 105 ? -11.142 4.659 12.735 1.00 91.62 105 LEU A O 1
ATOM 827 N N . GLY A 1 106 ? -10.097 2.683 12.467 1.00 92.25 106 GLY A N 1
ATOM 828 C CA . GLY A 1 106 ? -11.245 1.937 11.963 1.00 92.25 106 GLY A CA 1
ATOM 829 C C . GLY A 1 106 ? -11.376 1.899 10.439 1.00 92.25 106 GLY A C 1
ATOM 830 O O . GLY A 1 106 ? -12.152 1.072 9.960 1.00 92.25 106 G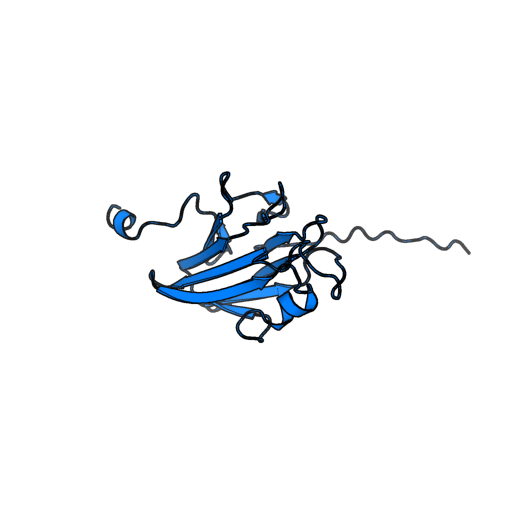LY A O 1
ATOM 831 N N . ASP A 1 107 ? -10.616 2.709 9.687 1.00 95.12 107 ASP A N 1
ATOM 832 C CA . ASP A 1 107 ? -10.540 2.572 8.228 1.00 95.12 107 ASP A CA 1
ATOM 833 C C . ASP A 1 107 ? -10.086 1.145 7.859 1.00 95.12 107 ASP A C 1
ATOM 835 O O . ASP A 1 107 ? -9.230 0.555 8.531 1.00 95.12 107 ASP A O 1
ATOM 839 N N . ILE A 1 108 ? -10.658 0.593 6.787 1.00 94.31 108 ILE A N 1
ATOM 840 C CA . ILE A 1 108 ? -10.276 -0.712 6.237 1.00 94.31 108 ILE A CA 1
ATOM 841 C C . ILE A 1 108 ? -9.446 -0.497 4.980 1.00 94.31 108 ILE A C 1
ATOM 843 O O . ILE A 1 108 ? -9.877 0.187 4.058 1.00 94.31 108 ILE A O 1
ATOM 847 N N . ILE A 1 109 ? -8.270 -1.109 4.938 1.00 93.94 109 ILE A N 1
ATOM 848 C CA . ILE A 1 109 ? -7.392 -1.153 3.777 1.00 93.94 109 ILE A CA 1
ATOM 849 C C . ILE A 1 109 ? -7.643 -2.476 3.070 1.00 93.94 109 ILE A C 1
ATOM 851 O O . ILE A 1 109 ? -7.495 -3.539 3.670 1.00 93.94 109 ILE A O 1
ATOM 855 N N . ASN A 1 110 ? -8.015 -2.398 1.802 1.00 92.56 110 ASN A N 1
ATOM 856 C CA . ASN A 1 110 ? -8.176 -3.532 0.910 1.00 92.56 110 ASN A CA 1
ATOM 857 C C . ASN A 1 110 ? -7.077 -3.463 -0.153 1.00 92.56 110 ASN A C 1
ATOM 859 O O . ASN A 1 110 ? -6.968 -2.478 -0.886 1.00 92.56 110 ASN A O 1
ATOM 863 N N . ILE A 1 111 ? -6.248 -4.497 -0.212 1.00 91.62 111 ILE A N 1
ATOM 864 C CA . ILE A 1 111 ? -5.200 -4.635 -1.216 1.00 91.62 111 ILE A CA 1
ATOM 865 C C . ILE A 1 111 ? -5.588 -5.774 -2.136 1.00 91.62 111 ILE A C 1
ATOM 867 O O . ILE A 1 111 ? -5.723 -6.895 -1.663 1.00 91.62 111 ILE A O 1
ATOM 871 N N . GLN A 1 112 ? -5.686 -5.502 -3.432 1.00 90.50 112 GLN A N 1
ATOM 872 C CA . GLN A 1 112 ? -5.857 -6.520 -4.467 1.00 90.50 112 GLN A CA 1
ATOM 873 C C . GLN A 1 112 ? -4.568 -6.614 -5.279 1.00 90.50 112 GLN A C 1
ATOM 875 O O . GLN A 1 112 ? -4.088 -5.595 -5.767 1.00 90.50 112 GLN A O 1
ATOM 880 N N . HIS A 1 113 ? -4.011 -7.812 -5.446 1.00 89.12 113 HIS A N 1
ATOM 881 C CA . HIS A 1 113 ? -2.732 -8.040 -6.126 1.00 89.12 113 HIS A CA 1
ATOM 882 C C . HIS A 1 113 ? -2.861 -9.211 -7.124 1.00 89.12 113 HIS A C 1
ATOM 884 O O . HIS A 1 113 ? -2.411 -10.315 -6.835 1.00 89.12 113 HIS A O 1
ATOM 890 N N . PRO A 1 114 ? -3.472 -9.011 -8.308 1.00 85.25 114 PRO A N 1
ATOM 891 C CA . PRO A 1 114 ? -3.797 -10.101 -9.241 1.00 85.25 114 PRO A CA 1
ATOM 892 C C . PRO A 1 114 ? -2.572 -10.755 -9.897 1.00 85.25 114 PRO A C 1
ATOM 894 O O . PRO A 1 114 ? -2.641 -11.901 -10.326 1.00 85.25 114 PRO A O 1
ATOM 897 N N . GLN A 1 115 ? -1.443 -10.045 -9.990 1.00 82.19 115 GLN A N 1
ATOM 898 C CA . GLN A 1 115 ? -0.179 -10.595 -10.503 1.00 82.19 115 GLN A CA 1
ATOM 899 C C . GLN A 1 115 ? 0.705 -11.185 -9.390 1.00 82.19 115 GLN A C 1
ATOM 901 O O . GLN A 1 115 ? 1.915 -11.343 -9.570 1.00 82.19 115 GLN A O 1
ATOM 906 N N . LYS A 1 116 ? 0.123 -11.488 -8.222 1.00 73.31 116 LYS A N 1
ATOM 907 C CA . LYS A 1 116 ? 0.851 -12.000 -7.062 1.00 73.31 116 LYS A CA 1
ATOM 908 C C . LYS A 1 116 ? 1.565 -13.315 -7.391 1.00 73.31 116 LYS A C 1
ATOM 910 O O . LYS A 1 116 ? 0.989 -14.251 -7.940 1.00 73.31 116 LYS A O 1
ATOM 915 N N . SER A 1 117 ? 2.818 -13.414 -6.958 1.00 67.88 117 SER A N 1
ATOM 916 C CA . SER A 1 117 ? 3.527 -14.681 -6.789 1.00 67.88 117 SER A CA 1
ATOM 917 C C . SER A 1 117 ? 3.565 -15.057 -5.302 1.00 67.88 117 SER A C 1
ATOM 919 O O . SER A 1 117 ? 3.295 -14.237 -4.419 1.00 67.88 117 SER A O 1
ATOM 921 N N . ALA A 1 118 ? 3.851 -16.322 -4.984 1.00 63.56 118 ALA A N 1
ATOM 922 C CA .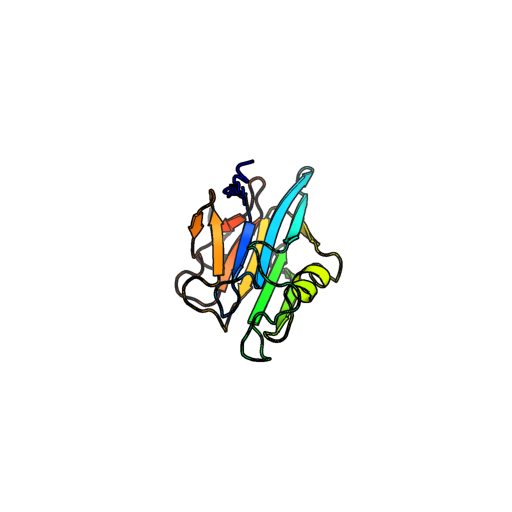 ALA A 1 118 ? 3.924 -16.763 -3.591 1.00 63.56 118 ALA A CA 1
ATOM 923 C C . ALA A 1 118 ? 4.907 -15.880 -2.791 1.00 63.56 118 ALA A C 1
ATOM 925 O O . ALA A 1 118 ? 6.059 -15.715 -3.185 1.00 63.56 118 ALA A O 1
ATOM 926 N N . GLY A 1 119 ? 4.437 -15.290 -1.685 1.00 59.81 119 GLY A N 1
ATOM 927 C CA . GLY A 1 119 ? 5.229 -14.372 -0.859 1.00 59.81 119 GLY A CA 1
ATOM 928 C C . GLY A 1 119 ? 5.371 -12.938 -1.394 1.00 59.81 119 GLY A C 1
ATOM 929 O O . GLY A 1 119 ? 6.154 -12.181 -0.820 1.00 59.81 119 GLY A O 1
ATOM 930 N N . SER A 1 120 ? 4.642 -12.532 -2.448 1.00 56.78 120 SER A N 1
ATOM 931 C CA . SER A 1 120 ? 4.740 -11.174 -3.018 1.00 56.78 120 SER A CA 1
ATOM 932 C C . SER A 1 120 ? 3.760 -10.139 -2.449 1.00 56.78 120 SER A C 1
ATOM 934 O O . SER A 1 120 ? 3.800 -8.971 -2.828 1.00 56.78 120 SER A O 1
ATOM 936 N N . SER A 1 121 ? 2.908 -10.533 -1.502 1.00 58.56 121 SER A N 1
ATOM 937 C CA . SER A 1 121 ? 2.095 -9.621 -0.692 1.00 58.56 121 SER A CA 1
ATOM 938 C C . SER A 1 121 ? 2.177 -10.079 0.753 1.00 58.56 121 SER A C 1
ATOM 940 O O . SER A 1 121 ? 1.644 -11.138 1.084 1.00 58.56 121 SER A O 1
ATOM 942 N N . VAL A 1 122 ? 2.887 -9.319 1.584 1.00 61.72 122 VAL A N 1
ATOM 943 C CA . VAL A 1 122 ? 3.170 -9.677 2.977 1.00 61.72 122 VAL A CA 1
ATOM 944 C C . VAL A 1 122 ? 2.932 -8.465 3.874 1.00 61.72 122 VAL A C 1
ATOM 946 O O . VAL A 1 122 ? 3.277 -7.335 3.527 1.00 61.72 122 VAL A O 1
ATOM 949 N N . LEU A 1 123 ? 2.320 -8.676 5.033 1.00 61.12 123 LEU A N 1
ATOM 950 C CA . LEU A 1 123 ? 2.376 -7.696 6.112 1.00 61.12 123 LEU A CA 1
ATOM 951 C C . LEU A 1 123 ? 3.656 -7.968 6.896 1.00 61.12 123 LEU A C 1
ATOM 953 O O . LEU A 1 123 ? 3.954 -9.125 7.194 1.00 61.12 123 LEU A O 1
ATOM 957 N N . MET A 1 124 ? 4.392 -6.915 7.237 1.00 61.19 124 MET A N 1
ATOM 958 C CA . MET A 1 124 ? 5.422 -7.016 8.261 1.00 61.19 124 MET A CA 1
ATOM 959 C C . MET A 1 124 ? 4.715 -6.944 9.612 1.00 61.19 124 MET A C 1
ATOM 961 O O . MET A 1 124 ? 4.177 -5.897 9.969 1.00 61.19 124 MET A O 1
ATOM 965 N N . VAL A 1 125 ? 4.686 -8.057 10.339 1.00 57.56 125 VAL A N 1
ATOM 966 C CA . VAL A 1 125 ? 4.197 -8.116 11.723 1.00 57.56 125 VAL A CA 1
ATOM 967 C C . VAL A 1 125 ? 5.375 -8.515 12.584 1.00 57.56 125 VAL A C 1
ATOM 969 O O . VAL A 1 125 ? 6.006 -9.531 12.320 1.00 57.56 125 VAL A O 1
ATOM 972 N N . GLU A 1 126 ? 5.705 -7.694 13.580 1.00 53.41 126 GLU A N 1
ATOM 973 C CA . GLU A 1 126 ? 6.829 -7.968 14.488 1.00 53.41 126 GLU A CA 1
ATOM 974 C C . GLU A 1 126 ? 8.160 -8.258 13.760 1.00 53.41 126 GLU A C 1
ATOM 976 O O . GLU A 1 126 ? 8.969 -9.052 14.226 1.00 53.41 126 GLU A O 1
ATOM 981 N N . GLU A 1 127 ? 8.415 -7.575 12.634 1.00 57.72 127 GLU A N 1
ATOM 982 C CA . GLU A 1 127 ? 9.616 -7.748 11.792 1.00 57.72 127 GLU A CA 1
ATOM 983 C C . GLU A 1 127 ? 9.663 -9.049 10.964 1.00 57.72 127 GLU A C 1
ATOM 985 O O . GLU A 1 127 ? 10.648 -9.288 10.261 1.00 57.72 127 GLU A O 1
ATOM 990 N N . GLU A 1 128 ? 8.599 -9.856 10.978 1.00 59.84 128 GLU A N 1
ATOM 991 C CA . GLU A 1 128 ? 8.465 -11.055 10.150 1.00 59.84 128 GLU A CA 1
ATOM 992 C C . GLU A 1 128 ? 7.494 -10.834 8.984 1.00 59.84 128 GLU A C 1
ATOM 994 O O . GLU A 1 128 ? 6.457 -10.179 9.107 1.00 59.84 128 GLU A O 1
ATOM 999 N N . GLU A 1 129 ? 7.841 -11.386 7.819 1.00 69.75 129 GLU A N 1
ATOM 1000 C CA . GLU A 1 129 ? 6.958 -11.391 6.656 1.00 69.75 129 GLU A CA 1
ATOM 1001 C C . GLU A 1 129 ? 5.849 -12.424 6.855 1.00 69.75 129 GLU A C 1
ATOM 1003 O O . GLU A 1 129 ? 6.106 -13.630 6.850 1.00 69.75 129 GLU A O 1
ATOM 1008 N N . GLN A 1 130 ? 4.604 -11.963 6.960 1.00 71.00 130 GLN A N 1
ATOM 1009 C CA . GLN A 1 130 ? 3.453 -12.846 7.075 1.00 71.00 130 GLN A CA 1
ATOM 1010 C C . GLN A 1 130 ? 2.436 -12.588 5.961 1.00 71.00 130 GLN A C 1
ATOM 1012 O O . GLN A 1 130 ? 2.051 -11.455 5.666 1.00 71.00 130 GLN A O 1
ATOM 1017 N N . ASP A 1 131 ? 2.005 -13.665 5.306 1.00 74.75 131 ASP A N 1
ATOM 1018 C CA . ASP A 1 131 ? 1.001 -13.613 4.246 1.00 74.75 131 ASP A CA 1
ATOM 1019 C C . ASP A 1 131 ? -0.410 -13.661 4.854 1.00 74.75 131 ASP A C 1
ATOM 1021 O O . ASP A 1 131 ? -0.847 -14.693 5.364 1.00 74.75 131 ASP A O 1
ATOM 1025 N N . PHE A 1 132 ? -1.131 -12.541 4.774 1.00 71.38 132 PHE A N 1
ATOM 1026 C CA . PHE A 1 132 ? -2.524 -12.408 5.221 1.00 71.38 132 PHE A CA 1
ATOM 1027 C C . PHE A 1 132 ? -3.513 -12.353 4.060 1.00 71.38 132 PHE A C 1
ATOM 1029 O O . PHE A 1 132 ? -4.565 -11.726 4.156 1.00 71.38 132 PHE A O 1
ATOM 1036 N N . THR A 1 133 ? -3.183 -12.991 2.939 1.00 69.12 133 THR A N 1
ATOM 1037 C CA . THR A 1 133 ? -4.130 -13.111 1.825 1.00 69.12 133 THR A CA 1
ATOM 1038 C C . THR A 1 133 ? -5.086 -14.292 1.949 1.00 69.12 133 THR A C 1
ATOM 1040 O O . THR A 1 133 ? -6.024 -14.419 1.161 1.00 69.12 133 THR A O 1
ATOM 1043 N N . TYR A 1 134 ? -4.846 -15.182 2.920 1.00 70.75 134 TYR A N 1
ATOM 1044 C CA . TYR A 1 134 ? -5.673 -16.360 3.207 1.00 70.75 134 TYR A CA 1
ATOM 1045 C C . TYR A 1 134 ? -5.932 -17.250 1.974 1.00 70.75 134 TYR A C 1
ATOM 1047 O O . TYR A 1 134 ? -6.980 -17.879 1.855 1.00 70.75 134 TYR A O 1
ATOM 1055 N N . GLY A 1 135 ? -4.964 -17.310 1.051 1.00 69.88 135 GLY A N 1
ATOM 1056 C CA . GLY A 1 135 ? -5.062 -18.086 -0.190 1.00 69.88 135 GLY A CA 1
ATOM 1057 C C . GLY A 1 135 ? -5.790 -17.376 -1.338 1.00 69.88 135 GLY A C 1
ATOM 1058 O O . GLY A 1 135 ? -6.126 -18.028 -2.322 1.00 69.88 135 GLY A O 1
ATOM 1059 N N . THR A 1 136 ? -6.036 -16.069 -1.219 1.00 78.38 136 THR A N 1
ATOM 1060 C CA . THR A 1 136 ? -6.645 -15.224 -2.258 1.00 78.38 136 THR A CA 1
ATOM 1061 C C . THR A 1 136 ? -5.641 -14.211 -2.823 1.00 78.38 136 THR A C 1
ATOM 1063 O O . THR A 1 136 ? -4.491 -14.147 -2.385 1.00 78.38 136 THR A O 1
ATOM 1066 N N . ASP A 1 137 ? -6.079 -13.383 -3.772 1.00 81.06 137 ASP A N 1
ATOM 1067 C CA . ASP A 1 137 ? -5.297 -12.240 -4.269 1.00 81.06 137 ASP A CA 1
ATOM 1068 C C . ASP A 1 137 ? -5.496 -10.971 -3.424 1.00 81.06 137 ASP A C 1
ATOM 1070 O O . ASP A 1 137 ? -4.948 -9.918 -3.757 1.00 81.06 137 ASP A O 1
ATOM 1074 N N . ASN A 1 138 ? -6.288 -11.052 -2.347 1.00 83.94 138 ASN A N 1
ATOM 1075 C CA . ASN A 1 138 ? -6.676 -9.907 -1.533 1.00 83.94 138 ASN A CA 1
ATOM 1076 C C . ASN A 1 138 ? -6.103 -9.989 -0.120 1.00 83.94 138 ASN A C 1
ATOM 1078 O O . ASN A 1 138 ? -6.110 -11.058 0.481 1.00 83.94 138 ASN A O 1
ATOM 1082 N N . ALA A 1 139 ? -5.687 -8.855 0.439 1.00 86.88 139 ALA A N 1
ATOM 1083 C CA . ALA A 1 139 ? -5.380 -8.706 1.859 1.00 86.88 139 ALA A CA 1
ATOM 1084 C C . ALA A 1 139 ? -6.202 -7.564 2.465 1.00 86.88 139 ALA A C 1
ATOM 1086 O O . ALA A 1 139 ? -6.373 -6.514 1.841 1.00 86.88 139 ALA A O 1
ATOM 1087 N N . TYR A 1 140 ? -6.670 -7.762 3.697 1.00 88.31 140 TYR A N 1
ATOM 1088 C CA . TYR A 1 140 ? -7.493 -6.793 4.414 1.00 88.31 140 TYR A CA 1
ATOM 1089 C C . TYR A 1 140 ? -6.840 -6.406 5.736 1.00 88.31 140 TYR A C 1
ATOM 1091 O O . TYR A 1 140 ? -6.459 -7.278 6.517 1.00 88.31 140 TYR A O 1
ATOM 1099 N N . TYR A 1 141 ? -6.776 -5.105 6.013 1.00 90.06 141 TYR A N 1
ATOM 1100 C CA . TYR A 1 141 ? -6.239 -4.581 7.267 1.00 90.06 141 TYR A CA 1
ATOM 1101 C C . TYR A 1 141 ? -7.160 -3.526 7.869 1.00 90.06 141 TYR A C 1
ATOM 1103 O O . TYR A 1 141 ? -7.663 -2.660 7.156 1.00 90.06 141 TYR A O 1
ATOM 1111 N N . ARG A 1 142 ? -7.345 -3.547 9.187 1.00 91.38 142 ARG A N 1
ATOM 1112 C CA . ARG A 1 142 ? -7.974 -2.458 9.939 1.00 91.38 142 ARG A CA 1
ATOM 1113 C C . ARG A 1 142 ? -6.901 -1.529 10.488 1.00 91.38 142 ARG A C 1
ATOM 1115 O O . ARG A 1 142 ? -5.925 -1.980 11.081 1.00 91.38 142 ARG A O 1
ATOM 1122 N N . VAL A 1 143 ? -7.106 -0.224 10.340 1.00 91.38 143 VAL A N 1
ATOM 1123 C CA . VAL A 1 143 ? -6.261 0.789 10.979 1.00 91.38 143 VAL A CA 1
ATOM 1124 C C . VAL A 1 143 ? -6.603 0.876 12.467 1.00 91.38 143 VAL A C 1
ATOM 1126 O O . VAL A 1 143 ? -7.741 1.167 12.838 1.00 91.38 143 VAL A O 1
ATOM 1129 N N . THR A 1 144 ? -5.616 0.666 13.330 1.00 90.06 144 THR A N 1
ATOM 1130 C CA . THR A 1 144 ? -5.747 0.734 14.791 1.00 90.06 144 THR A CA 1
ATOM 1131 C C . THR A 1 144 ? -4.767 1.748 15.378 1.00 90.06 144 THR A C 1
ATOM 1133 O O . THR A 1 144 ? -3.884 2.260 14.691 1.00 90.06 144 THR A O 1
ATOM 1136 N N . ALA A 1 145 ? -4.907 2.058 16.670 1.00 86.31 145 ALA A N 1
ATOM 1137 C CA . ALA A 1 145 ? -3.945 2.913 17.371 1.00 86.31 145 ALA A CA 1
ATOM 1138 C C . ALA A 1 145 ? -2.538 2.286 17.457 1.00 86.31 145 ALA A C 1
ATOM 1140 O O . ALA A 1 145 ? -1.577 2.990 17.760 1.00 86.31 145 ALA A O 1
ATOM 1141 N N . PHE A 1 146 ? -2.431 0.984 17.180 1.00 83.88 146 PHE A N 1
ATOM 1142 C CA . PHE A 1 146 ? -1.214 0.183 17.250 1.00 83.88 146 PHE A CA 1
ATOM 1143 C C . PHE A 1 146 ? -0.753 -0.308 15.871 1.00 83.88 146 PHE A C 1
ATOM 1145 O O . PHE A 1 146 ? 0.017 -1.252 15.826 1.00 83.88 146 PHE A O 1
ATOM 1152 N N . GLY A 1 147 ? -1.262 0.266 14.770 1.00 87.19 147 GLY A N 1
ATOM 1153 C CA . GLY A 1 147 ? -0.899 -0.150 13.413 1.00 87.19 147 GLY A CA 1
ATOM 1154 C C . GLY A 1 147 ? -1.989 -0.912 12.672 1.00 87.19 147 GLY A C 1
ATOM 1155 O O . GLY A 1 147 ? -3.177 -0.608 12.814 1.00 87.19 147 GLY A O 1
ATOM 1156 N N . PHE A 1 148 ? -1.587 -1.876 11.845 1.00 87.88 148 PHE A N 1
ATOM 1157 C CA . PHE A 1 148 ? -2.484 -2.633 10.971 1.00 87.88 148 PHE A CA 1
ATOM 1158 C C . PHE A 1 148 ? -2.877 -3.972 11.595 1.00 87.88 148 PHE A C 1
ATOM 1160 O O . PHE A 1 148 ? -2.036 -4.836 11.816 1.00 87.88 148 PHE A O 1
ATOM 1167 N N . GLU A 1 149 ? -4.171 -4.167 11.827 1.00 87.38 149 GLU A N 1
ATOM 1168 C CA . GLU A 1 149 ? -4.722 -5.451 12.263 1.00 87.38 149 GLU A CA 1
ATOM 1169 C C . GLU A 1 149 ? -5.200 -6.249 11.035 1.00 87.38 149 GLU A C 1
ATOM 1171 O O . GLU A 1 149 ? -6.096 -5.778 10.327 1.00 87.38 149 GLU A O 1
ATOM 1176 N N . PRO A 1 150 ? -4.635 -7.434 10.744 1.00 84.81 150 PRO A N 1
ATOM 1177 C CA . PRO A 1 150 ? -5.057 -8.255 9.612 1.00 84.81 150 PRO A CA 1
ATOM 1178 C C . PRO A 1 150 ? -6.450 -8.852 9.826 1.00 84.81 150 PRO A C 1
ATOM 1180 O O . PRO A 1 150 ? -6.780 -9.333 10.908 1.00 84.81 150 PRO A O 1
ATOM 1183 N N . LEU A 1 151 ? -7.257 -8.880 8.764 1.00 81.50 151 LEU A N 1
ATOM 1184 C CA . LEU A 1 151 ? -8.602 -9.456 8.768 1.00 81.50 151 LEU A CA 1
ATOM 1185 C C . LEU A 1 151 ? -8.693 -10.628 7.772 1.00 81.50 151 LEU A C 1
ATOM 1187 O O . LEU A 1 151 ? -8.195 -10.504 6.654 1.00 81.50 151 LEU A O 1
ATOM 1191 N N . PRO A 1 152 ? -9.348 -11.752 8.132 1.00 73.12 152 PRO A N 1
ATOM 1192 C CA . PRO A 1 152 ? -9.471 -12.931 7.265 1.00 73.12 152 PRO A CA 1
ATOM 1193 C C . PRO A 1 152 ? -10.337 -12.708 6.026 1.00 73.12 152 PRO A C 1
ATOM 1195 O O . PRO A 1 152 ? -10.135 -13.342 4.996 1.00 73.12 152 PRO A O 1
ATOM 1198 N N . VAL A 1 153 ? -11.310 -11.810 6.133 1.00 76.56 153 VAL A N 1
ATOM 1199 C CA . VAL A 1 153 ? -12.218 -11.405 5.061 1.00 76.56 153 VAL A CA 1
ATOM 1200 C C . VAL A 1 153 ? -12.576 -9.940 5.264 1.00 76.56 153 VAL A C 1
ATOM 1202 O O . VAL A 1 153 ? -12.455 -9.420 6.380 1.00 76.56 153 VAL A O 1
ATOM 1205 N N . LEU A 1 154 ? -13.058 -9.283 4.208 1.00 71.06 154 LEU A N 1
ATOM 1206 C CA . LEU A 1 154 ? -13.662 -7.965 4.346 1.00 71.06 154 LEU A CA 1
ATOM 1207 C C . LEU A 1 154 ? -14.798 -8.054 5.385 1.00 71.06 154 LEU A C 1
ATOM 1209 O O . LEU A 1 154 ? -15.684 -8.900 5.230 1.00 71.06 154 LEU A O 1
ATOM 1213 N N . PRO A 1 155 ? -14.776 -7.243 6.457 1.00 60.78 155 PRO A N 1
ATOM 1214 C CA . PRO A 1 155 ? -15.829 -7.285 7.455 1.00 60.78 155 PRO A CA 1
ATOM 1215 C C . PRO A 1 155 ? -17.143 -6.858 6.798 1.00 60.78 155 PRO A C 1
ATOM 1217 O O . PRO A 1 155 ? -17.274 -5.732 6.330 1.00 60.78 155 PRO A O 1
ATOM 1220 N N . ASP A 1 156 ? -18.106 -7.775 6.749 1.00 53.72 156 ASP A N 1
ATOM 1221 C CA . ASP A 1 156 ? -19.454 -7.490 6.269 1.00 53.72 156 ASP A CA 1
ATOM 1222 C C . ASP A 1 156 ? -20.140 -6.520 7.256 1.00 53.72 156 ASP A C 1
ATOM 1224 O O . ASP A 1 156 ? -20.217 -6.837 8.454 1.00 53.72 156 ASP A O 1
ATOM 1228 N N . PRO A 1 157 ? -20.658 -5.359 6.808 1.00 48.75 157 PRO A N 1
ATOM 1229 C CA . PRO A 1 157 ? -21.411 -4.449 7.671 1.00 48.75 157 PRO A CA 1
ATOM 1230 C C . PRO A 1 157 ? -22.613 -5.119 8.361 1.00 48.75 157 PRO A C 1
ATOM 1232 O O . PRO A 1 157 ? -23.032 -4.670 9.429 1.00 48.75 157 PRO A O 1
ATOM 1235 N N . ALA A 1 158 ? -23.141 -6.230 7.832 1.00 43.34 158 ALA A N 1
ATOM 1236 C CA . ALA A 1 158 ? -24.211 -6.997 8.470 1.00 43.34 158 ALA A CA 1
ATOM 1237 C C . ALA A 1 158 ? -23.761 -7.799 9.711 1.00 43.34 158 ALA A C 1
ATOM 1239 O O . ALA A 1 158 ? -24.600 -8.195 10.525 1.00 43.34 158 ALA A O 1
ATOM 1240 N N . ILE A 1 159 ? -22.457 -8.039 9.890 1.00 44.19 159 ILE A N 1
ATOM 1241 C CA . ILE A 1 159 ? -21.915 -8.836 11.006 1.00 44.19 159 ILE A CA 1
ATOM 1242 C C . ILE A 1 159 ? -21.623 -7.962 12.243 1.00 44.19 159 ILE A C 1
ATOM 1244 O O . ILE A 1 159 ? -21.629 -8.464 13.365 1.00 44.19 159 ILE A O 1
ATOM 1248 N N . GLN A 1 160 ? -21.489 -6.641 12.078 1.00 39.84 160 GLN A N 1
ATOM 1249 C CA . GLN A 1 160 ? -21.230 -5.682 13.171 1.00 39.84 160 GLN A CA 1
ATOM 1250 C C . GLN A 1 160 ? -22.426 -5.467 14.126 1.00 39.84 160 GLN A C 1
ATOM 1252 O O . GLN A 1 160 ? -22.263 -4.882 15.190 1.00 39.84 160 GLN A O 1
ATOM 1257 N N . LEU A 1 161 ? -23.629 -5.950 13.786 1.00 32.62 161 LEU A N 1
ATOM 1258 C CA . LEU A 1 161 ? -24.851 -5.797 14.598 1.00 32.62 161 LEU A CA 1
ATOM 1259 C C . LEU A 1 161 ? -25.146 -6.983 15.535 1.00 32.62 161 LEU A C 1
ATOM 1261 O O . LEU A 1 161 ? -26.243 -7.077 16.086 1.00 32.62 161 LEU A O 1
ATOM 1265 N N . LYS A 1 162 ? -24.192 -7.904 15.719 1.00 32.03 162 LYS A N 1
ATOM 1266 C CA . LYS A 1 162 ? -24.334 -9.049 16.631 1.00 32.03 162 LYS A CA 1
ATOM 1267 C C . LYS A 1 162 ? -23.165 -9.171 17.607 1.00 32.03 162 LYS A C 1
ATOM 1269 O O . LYS A 1 162 ? -22.524 -10.216 17.649 1.00 32.03 162 LYS A O 1
ATOM 1274 N N . LEU A 1 163 ? -22.921 -8.134 18.402 1.00 34.12 163 LEU A N 1
ATOM 1275 C CA . LEU A 1 163 ? -22.263 -8.250 19.707 1.00 34.12 163 LEU A CA 1
ATOM 1276 C C . LEU A 1 163 ? -22.973 -7.341 20.710 1.00 34.12 163 LEU A C 1
ATOM 1278 O O . LEU A 1 163 ? -23.258 -6.181 20.340 1.00 34.12 163 LEU A O 1
#

pLDDT: mean 80.39, std 18.85, range [32.03, 97.69]

Radius of gyration: 16.7 Å; chains: 1; bounding box: 72×32×38 Å

Sequence (163 aa):
MIKGTAETKVNVRWGDTFLLKAHNGQSAGAYAFQLRNGNNARIVATRGLDSPLDERIGLEDSLYYSIEVLRNDRQAYYHEVPGRATLQQVITTFGNGNGYLDVQLGDIINIQHPQKSAGSSVLMVEEEEQDFTYGTDNAYYRVTAFGFEPLPVLPDPAIQLKL

Foldseek 3Di:
DDPDDDPPPPPDDQFFKKFAAAPVRAGPWIWHWADDDDWKIKTAIDRPGPDDQPDFRYPDQAFQKKKFKADPNHTPDIDTDGRRDGSVRVQQPPCNRPRMNMDGQFIKIKMAGPRDDVLRTFTQDPNDTHDLCLPHRMWMWGQHPRHTDTDNDDDDPVVVPPD

Secondary structure (DSSP, 8-state):
---------------SEEEEEPTTSSEEEEEEEEEEETTEEEEEEE--SS--SSSBS-SSSSEEEEEEEEETTEEEEEEEEETT-BHHHHHHHHHHHTSEEEEETTPEEEEE-TTPPTTSEEEEETTEEE--STTSSEEEEEEETTEEEEESSPPPTTTTT--